Protein AF-A0A6V8SAY3-F1 (afdb_monomer_lite)

Secondary structure (DSSP, 8-state):
--HHHHHHHHHHHHHHHHHHHHHHHHHH-SS--HHHHHHHHHHHHHHHHHHHHHHHHHHHHHHHHHHHH--SS-S-SEEEEEEEETTEEEEEESEEEEEETTTTT--GGG--TT-EEEEEE-TTS-EEEEEEHHHHHHHHHHHHHHHHHHHHHHHHHHHHHHHTTTHHHHHHHHHHH--

Foldseek 3Di:
DPVVVVVVVVVVVVVVVVLLVVLVVLLVDPDDDPLSVLLNVLVVCLVVVVVVLVVVLVVVLVVLCCVLPPDPFDDFPDKWKWFDDPQWTWTDDVHIDIDGCVNQVHDPVVDDGGFIKIWTAHPVRDTGHIDGPVVSVVSVVVSVVSVVVSVVCVVVVVVVSCVPSNVSNVVVVVVVPVD

Organism: NCBI:txid1604897

Sequence (179 aa):
MEDISYFANALAIQRGSRVLRIGMVLLKKPNKTELEEHAAKSFKISIISTLIVVGIIITIIGITIAYTFTSSFGQYSARRAGTVEGTKVRYVQNTLKYVSLEELGINASSVKQGDEIRLYFDAQDKLIGAEPTANNDSKISRLFIVLGGATAILIIFPLLMRVTYGKPWHQWYKSVIKY

pLDDT: mean 81.51, std 13.13, range [36.44, 95.5]

Structure (mmCIF, N/CA/C/O backbone):
data_AF-A0A6V8SAY3-F1
#
_entry.id   AF-A0A6V8SAY3-F1
#
loop_
_atom_site.group_PDB
_atom_site.id
_atom_site.type_symbol
_atom_site.label_atom_id
_atom_site.label_alt_id
_atom_site.label_comp_id
_atom_site.label_asym_id
_atom_site.label_entity_id
_atom_site.label_seq_id
_atom_site.pdbx_PDB_ins_code
_atom_site.Cartn_x
_atom_site.Cartn_y
_atom_site.Cartn_z
_atom_site.occupancy
_atom_site.B_iso_or_equiv
_atom_site.auth_seq_id
_atom_site.auth_comp_id
_atom_site.auth_asym_id
_atom_site.auth_atom_id
_atom_site.pdbx_PDB_model_num
ATOM 1 N N . MET A 1 1 ? -16.198 -16.392 -21.762 1.00 46.84 1 MET A N 1
ATOM 2 C CA . MET A 1 1 ? -15.557 -15.054 -21.807 1.00 46.84 1 MET A CA 1
ATOM 3 C C . MET A 1 1 ? -14.172 -15.026 -21.138 1.00 46.84 1 MET A C 1
ATOM 5 O O . MET A 1 1 ? -13.526 -13.991 -21.209 1.00 46.84 1 MET A O 1
ATOM 9 N N . GLU A 1 2 ? -13.679 -16.134 -20.562 1.00 49.25 2 GLU A N 1
ATOM 10 C CA . GLU A 1 2 ? -12.362 -16.217 -19.891 1.00 49.25 2 GLU A CA 1
ATOM 11 C C . GLU A 1 2 ? -11.172 -16.522 -20.831 1.00 49.25 2 GLU A C 1
ATOM 13 O O . GLU A 1 2 ? -10.041 -16.159 -20.520 1.00 49.25 2 GLU A O 1
ATOM 18 N N . ASP A 1 3 ? -11.396 -17.099 -22.018 1.00 53.38 3 ASP A N 1
ATOM 19 C CA . ASP A 1 3 ? -10.294 -17.489 -22.920 1.00 53.38 3 ASP A CA 1
ATOM 20 C C . ASP A 1 3 ? -9.606 -16.314 -23.631 1.00 53.38 3 ASP A C 1
ATOM 22 O O . ASP A 1 3 ? -8.393 -16.317 -23.837 1.00 53.38 3 ASP A O 1
ATOM 26 N N . ILE A 1 4 ? -10.351 -15.266 -23.993 1.00 45.16 4 ILE A N 1
ATOM 27 C CA . ILE A 1 4 ? -9.804 -14.136 -24.767 1.00 45.16 4 ILE A CA 1
ATOM 28 C C . ILE A 1 4 ? -8.855 -13.292 -23.906 1.00 45.16 4 ILE A C 1
ATOM 30 O O . ILE A 1 4 ? -7.828 -12.818 -24.394 1.00 45.16 4 ILE A O 1
ATOM 34 N N . SER A 1 5 ? -9.158 -13.131 -22.615 1.00 50.25 5 SER A N 1
ATOM 35 C CA . SER A 1 5 ? -8.300 -12.415 -21.667 1.00 50.25 5 SER A CA 1
ATOM 36 C C . SER A 1 5 ? -7.034 -13.208 -21.335 1.00 50.25 5 SER A C 1
ATOM 38 O O . SER A 1 5 ? -5.958 -12.613 -21.244 1.00 50.25 5 SER A O 1
ATOM 40 N N . TYR A 1 6 ? -7.124 -14.539 -21.238 1.00 45.34 6 TYR A N 1
ATOM 41 C CA . TYR A 1 6 ? -5.964 -15.415 -21.058 1.00 45.34 6 TYR A CA 1
ATOM 42 C C . TYR A 1 6 ? -5.022 -15.371 -22.270 1.00 45.34 6 TYR A C 1
ATOM 44 O O . TYR A 1 6 ? -3.823 -15.134 -22.113 1.00 45.34 6 TYR A O 1
ATOM 52 N N . PHE A 1 7 ? -5.559 -15.493 -23.489 1.00 36.44 7 PHE A N 1
ATOM 53 C CA . PHE A 1 7 ? -4.774 -15.385 -24.723 1.00 36.44 7 PHE A CA 1
ATOM 54 C C . PHE A 1 7 ? -4.168 -13.989 -24.919 1.0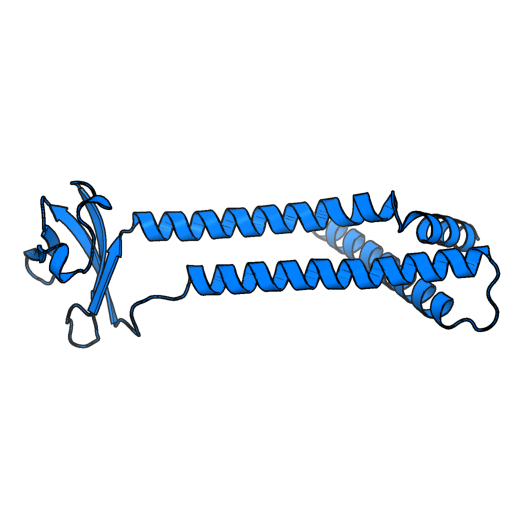0 36.44 7 PHE A C 1
ATOM 56 O O . PHE A 1 7 ? -3.003 -13.874 -25.305 1.00 36.44 7 PHE A O 1
ATOM 63 N N . ALA A 1 8 ? -4.911 -12.921 -24.614 1.00 43.47 8 ALA A N 1
ATOM 64 C CA . ALA A 1 8 ? -4.395 -11.555 -24.680 1.00 43.47 8 ALA A CA 1
ATOM 65 C C . ALA A 1 8 ? -3.255 -11.321 -23.674 1.00 43.47 8 ALA A C 1
ATOM 67 O O . ALA A 1 8 ? -2.234 -10.731 -24.037 1.00 43.47 8 ALA A O 1
ATOM 68 N N . ASN A 1 9 ? -3.381 -11.837 -22.445 1.00 47.72 9 ASN A N 1
ATOM 69 C CA . ASN A 1 9 ? -2.318 -11.782 -21.441 1.00 47.72 9 ASN A CA 1
ATOM 70 C C . ASN A 1 9 ? -1.104 -12.622 -21.846 1.00 47.72 9 ASN A C 1
ATOM 72 O O . ASN A 1 9 ? 0.018 -12.134 -21.754 1.00 47.72 9 ASN A O 1
ATOM 76 N N . ALA A 1 10 ? -1.294 -13.838 -22.361 1.00 41.41 10 ALA A N 1
ATOM 77 C CA . ALA A 1 10 ? -0.202 -14.686 -22.834 1.00 41.41 10 ALA A CA 1
ATOM 78 C C . ALA A 1 10 ? 0.572 -14.028 -23.992 1.00 41.41 10 ALA A C 1
ATOM 80 O O . ALA A 1 10 ? 1.803 -13.977 -23.968 1.00 41.41 10 ALA A O 1
ATOM 81 N N . LEU A 1 11 ? -0.133 -13.430 -24.959 1.00 41.59 11 LEU A N 1
ATOM 82 C CA . LEU A 1 11 ? 0.471 -12.667 -26.056 1.00 41.59 11 LEU A CA 1
ATOM 83 C C . LEU A 1 11 ? 1.191 -11.403 -25.559 1.00 41.59 11 LEU A C 1
ATOM 85 O O . LEU A 1 11 ? 2.270 -11.070 -26.058 1.00 41.59 11 LEU A O 1
ATOM 89 N N . ALA A 1 12 ? 0.635 -10.702 -24.566 1.00 56.66 12 ALA A N 1
ATOM 90 C CA . ALA A 1 12 ? 1.269 -9.537 -23.952 1.00 56.66 12 ALA A CA 1
ATOM 91 C C . ALA A 1 12 ? 2.541 -9.914 -23.171 1.00 56.66 12 ALA A C 1
ATOM 93 O O . ALA A 1 12 ? 3.563 -9.241 -23.309 1.00 56.66 12 ALA A O 1
ATOM 94 N N . ILE A 1 13 ? 2.520 -11.024 -22.428 1.00 54.50 13 ILE A N 1
ATOM 95 C CA . ILE A 1 13 ? 3.666 -11.578 -21.690 1.00 54.50 13 ILE A CA 1
ATOM 96 C C . ILE A 1 13 ? 4.760 -12.048 -22.660 1.00 54.50 13 ILE A C 1
ATOM 98 O O . ILE A 1 13 ? 5.947 -11.773 -22.460 1.00 54.50 13 ILE A O 1
ATOM 102 N N . GLN A 1 14 ? 4.382 -12.700 -23.761 1.00 55.22 14 GLN A N 1
ATOM 103 C CA . GLN A 1 14 ? 5.322 -13.158 -24.783 1.00 55.22 14 GLN A CA 1
ATOM 104 C C . GLN A 1 14 ? 5.974 -11.979 -25.529 1.00 55.22 14 GLN A C 1
ATOM 106 O O . GLN A 1 14 ? 7.176 -11.999 -25.802 1.00 55.22 14 GLN A O 1
ATOM 111 N N . ARG A 1 15 ? 5.222 -10.901 -25.794 1.00 62.59 15 ARG A N 1
ATOM 112 C CA . ARG A 1 15 ? 5.782 -9.646 -26.325 1.00 62.59 15 ARG A CA 1
ATOM 113 C C . ARG A 1 15 ? 6.682 -8.954 -25.300 1.00 62.59 15 ARG A C 1
ATOM 115 O O . ARG A 1 15 ? 7.791 -8.565 -25.654 1.00 62.59 15 ARG A O 1
ATOM 122 N N . GLY A 1 16 ? 6.262 -8.856 -24.040 1.00 65.62 16 GLY A N 1
ATOM 123 C CA . GLY A 1 16 ? 7.028 -8.222 -22.961 1.00 65.62 16 GLY A CA 1
ATOM 124 C C . GLY A 1 16 ? 8.371 -8.907 -22.684 1.00 65.62 16 GLY A C 1
ATOM 125 O O . GLY A 1 16 ? 9.405 -8.242 -22.616 1.00 65.62 16 GLY A O 1
ATOM 126 N N . SER A 1 17 ? 8.394 -10.241 -22.621 1.00 70.88 17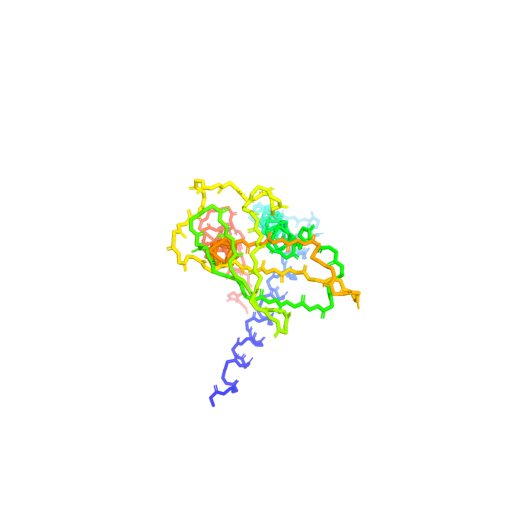 SER A N 1
ATOM 127 C CA . SER A 1 17 ? 9.635 -11.009 -22.445 1.00 70.88 17 SER A CA 1
ATOM 128 C C . SER A 1 17 ? 10.594 -10.842 -23.629 1.00 70.88 17 SER A C 1
ATOM 130 O O . SER A 1 17 ? 11.805 -10.717 -23.435 1.00 70.88 17 SER A O 1
ATOM 132 N N . ARG A 1 18 ? 10.068 -10.743 -24.859 1.00 75.38 18 ARG A N 1
ATOM 133 C CA . ARG A 1 18 ? 10.864 -10.469 -26.064 1.00 75.38 18 ARG A CA 1
ATOM 134 C C . ARG A 1 18 ? 11.463 -9.059 -26.051 1.00 75.38 18 ARG A C 1
ATOM 136 O O . ARG A 1 18 ? 12.631 -8.915 -26.402 1.00 75.38 18 ARG A O 1
ATOM 143 N N . VAL A 1 19 ? 10.715 -8.042 -25.606 1.00 76.62 19 VAL A N 1
ATOM 144 C CA . VAL A 1 19 ? 11.213 -6.660 -25.412 1.00 76.62 19 VAL A CA 1
ATOM 145 C C . VAL A 1 19 ? 12.399 -6.651 -24.445 1.00 76.62 19 VAL A C 1
ATOM 147 O O . VAL A 1 19 ? 13.462 -6.129 -24.779 1.00 76.62 19 VAL A O 1
ATOM 150 N N . LEU A 1 20 ? 12.242 -7.273 -23.272 1.00 79.69 20 LEU A N 1
ATOM 151 C CA . LEU A 1 20 ? 13.296 -7.335 -22.257 1.00 79.69 20 LEU A CA 1
ATOM 152 C C . LEU A 1 20 ? 14.523 -8.101 -22.756 1.00 79.69 20 LEU A C 1
ATOM 154 O O . LEU A 1 20 ? 15.650 -7.643 -22.577 1.00 79.69 20 LEU A O 1
ATOM 158 N N . ARG A 1 21 ? 14.320 -9.236 -23.434 1.00 79.50 21 ARG A N 1
ATOM 159 C CA . ARG A 1 21 ? 15.414 -10.038 -23.994 1.00 79.50 21 ARG A CA 1
ATOM 160 C C . ARG A 1 21 ? 16.216 -9.254 -25.029 1.00 79.50 21 ARG A C 1
ATOM 162 O O . ARG A 1 21 ? 17.441 -9.250 -24.956 1.00 79.50 21 ARG A O 1
ATOM 169 N N . ILE A 1 22 ? 15.542 -8.563 -25.951 1.00 79.75 22 ILE A N 1
ATOM 170 C CA . ILE A 1 22 ? 16.196 -7.731 -26.971 1.00 79.75 22 ILE A CA 1
ATOM 171 C C . ILE A 1 22 ? 16.982 -6.594 -26.309 1.00 79.75 22 ILE A C 1
ATOM 173 O O . ILE A 1 22 ? 18.130 -6.361 -26.678 1.00 79.75 22 ILE A O 1
ATOM 177 N N . GLY A 1 23 ? 16.424 -5.929 -25.295 1.00 80.75 23 GLY A N 1
ATOM 178 C CA . GLY A 1 23 ? 17.133 -4.853 -24.600 1.00 80.75 23 GLY A CA 1
ATOM 179 C C . GLY A 1 23 ? 18.346 -5.347 -23.806 1.00 80.75 23 GLY A C 1
ATOM 180 O O . GLY A 1 23 ? 19.396 -4.707 -23.811 1.00 80.75 23 GLY A O 1
ATOM 181 N N . MET A 1 24 ? 18.262 -6.530 -23.192 1.00 83.00 24 MET A N 1
ATOM 182 C CA . MET A 1 24 ? 19.397 -7.154 -22.500 1.00 83.00 24 MET A CA 1
ATOM 183 C C . MET A 1 24 ? 20.507 -7.586 -23.467 1.00 83.00 24 MET A C 1
ATOM 185 O O . MET A 1 24 ? 21.688 -7.449 -23.145 1.00 83.00 24 MET A O 1
ATOM 189 N N . VAL A 1 25 ? 20.150 -8.076 -24.657 1.00 83.00 25 VAL A N 1
ATOM 190 C CA . VAL A 1 25 ? 21.116 -8.367 -25.730 1.00 83.00 25 VAL A CA 1
ATOM 191 C C . VAL A 1 25 ? 21.758 -7.074 -26.237 1.00 83.00 25 VAL A C 1
ATOM 193 O O . VAL A 1 25 ? 22.980 -7.022 -26.374 1.00 83.00 25 VAL A O 1
ATOM 196 N N . LEU A 1 26 ? 20.967 -6.012 -26.430 1.00 82.19 26 LEU A N 1
ATOM 197 C CA . LEU A 1 26 ? 21.465 -4.699 -26.836 1.00 82.19 26 LEU A CA 1
ATOM 198 C C . LEU A 1 26 ? 22.485 -4.152 -25.831 1.00 82.19 26 LEU A C 1
ATOM 200 O O . LEU A 1 26 ? 23.531 -3.665 -26.243 1.00 82.19 26 LEU A O 1
ATOM 204 N N . LEU A 1 27 ? 22.244 -4.284 -24.522 1.00 84.00 27 LEU A N 1
ATOM 205 C CA . LEU A 1 27 ? 23.203 -3.859 -23.494 1.00 84.00 27 LEU A CA 1
ATOM 206 C C . LEU A 1 27 ? 24.558 -4.575 -23.614 1.00 84.00 27 LEU A C 1
ATOM 208 O O . LEU A 1 27 ? 25.601 -3.931 -23.477 1.00 84.00 27 LEU A O 1
ATOM 212 N N . LYS A 1 28 ? 24.546 -5.881 -23.909 1.00 81.44 28 LYS A N 1
ATOM 213 C CA . LYS A 1 28 ? 25.742 -6.739 -23.993 1.00 81.44 28 LYS A CA 1
ATOM 214 C C . LYS A 1 28 ? 26.518 -6.620 -25.310 1.00 81.44 28 LYS A C 1
ATOM 216 O O . LYS A 1 28 ? 27.639 -7.113 -25.384 1.00 81.44 28 LYS A O 1
ATOM 221 N N . LYS A 1 29 ? 25.953 -5.991 -26.345 1.00 78.81 29 LYS A N 1
ATOM 222 C CA . LYS A 1 29 ? 26.598 -5.849 -27.661 1.00 78.81 29 LYS A CA 1
ATOM 223 C C . LYS A 1 29 ? 27.895 -5.014 -27.549 1.00 78.81 29 LYS A C 1
ATOM 225 O O . LYS A 1 29 ? 27.809 -3.889 -27.057 1.00 78.81 29 LYS A O 1
ATOM 230 N N . PRO A 1 30 ? 29.072 -5.506 -27.985 1.00 71.12 30 PRO A N 1
ATOM 231 C CA . PRO A 1 30 ? 30.346 -4.793 -27.817 1.00 71.12 30 PRO A CA 1
ATOM 232 C C . PRO A 1 30 ? 30.493 -3.589 -28.760 1.00 71.12 30 PRO A C 1
ATOM 234 O O . PRO A 1 30 ? 30.862 -2.514 -28.304 1.00 71.12 30 PRO A O 1
ATOM 237 N N . ASN A 1 31 ? 30.109 -3.730 -30.033 1.00 79.56 31 ASN A N 1
ATOM 238 C CA . ASN A 1 31 ? 30.144 -2.646 -31.021 1.00 79.56 31 ASN A CA 1
ATOM 239 C C . ASN A 1 31 ? 28.726 -2.124 -31.271 1.00 79.56 31 ASN A C 1
ATOM 241 O O . ASN A 1 31 ? 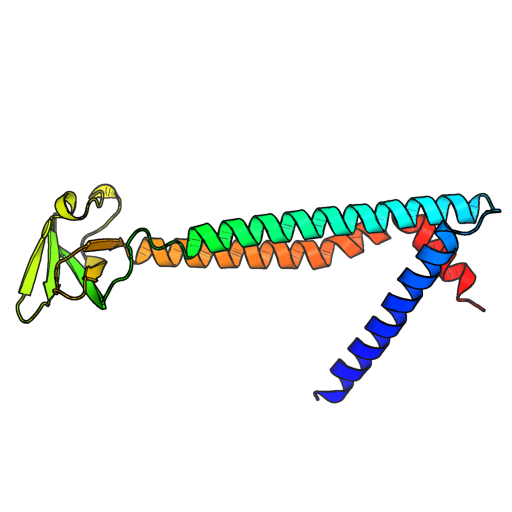27.913 -2.806 -31.906 1.00 79.56 31 ASN A O 1
ATOM 245 N N . LYS A 1 32 ? 28.419 -0.940 -30.737 1.00 79.06 32 LYS A N 1
ATOM 246 C CA . LYS A 1 32 ? 27.114 -0.279 -30.864 1.00 79.06 32 LYS A CA 1
ATOM 247 C C . LYS A 1 32 ? 27.233 0.927 -31.789 1.00 79.06 32 LYS A C 1
ATOM 249 O O . LYS A 1 32 ? 28.213 1.658 -31.728 1.00 79.06 32 LYS A O 1
ATOM 254 N N . THR A 1 33 ? 26.227 1.133 -32.627 1.00 82.94 33 THR A N 1
ATOM 255 C CA . THR A 1 33 ? 26.039 2.417 -33.324 1.00 82.94 33 THR A CA 1
ATOM 256 C C . THR A 1 33 ? 25.575 3.495 -32.337 1.00 82.94 33 THR A C 1
ATOM 258 O O . THR A 1 33 ? 25.025 3.157 -31.287 1.00 82.94 33 THR A O 1
ATOM 261 N N . GLU A 1 34 ? 25.716 4.783 -32.669 1.00 83.31 34 GLU A N 1
ATOM 262 C CA . GLU A 1 34 ? 25.248 5.880 -31.798 1.00 83.31 34 GLU A CA 1
ATOM 263 C C . GLU A 1 34 ? 23.764 5.716 -31.409 1.00 83.31 34 GLU A C 1
ATOM 265 O O . GLU A 1 34 ? 23.384 5.856 -30.245 1.00 83.31 34 GLU A O 1
ATOM 270 N N . LEU A 1 35 ? 22.913 5.307 -32.357 1.00 81.31 35 LEU A N 1
ATOM 271 C CA . LEU A 1 35 ? 21.491 5.038 -32.108 1.00 81.31 35 LEU A CA 1
ATOM 272 C C . LEU A 1 35 ? 21.267 3.874 -31.128 1.00 81.31 35 LEU A C 1
ATOM 274 O O . LEU A 1 35 ? 20.401 3.949 -30.254 1.00 81.31 35 LEU A O 1
ATOM 278 N N . GLU A 1 36 ? 22.048 2.801 -31.255 1.00 79.81 36 GLU A N 1
ATOM 279 C CA . GLU A 1 36 ? 22.003 1.647 -30.351 1.00 79.81 36 GLU A CA 1
ATOM 280 C C . GLU A 1 36 ? 22.503 1.995 -28.947 1.00 79.81 36 GLU A C 1
ATOM 282 O O . GLU A 1 36 ? 21.968 1.488 -27.962 1.00 79.81 36 GLU A O 1
ATOM 287 N N . GLU A 1 37 ? 23.496 2.874 -28.834 1.00 83.81 37 GLU A N 1
ATOM 288 C CA . GLU A 1 37 ? 24.026 3.331 -27.554 1.00 83.81 37 GLU A CA 1
ATOM 289 C C . GLU A 1 37 ? 23.007 4.189 -26.792 1.00 83.81 37 GLU A C 1
ATOM 291 O O . GLU A 1 37 ? 22.721 3.932 -25.615 1.00 83.81 37 GLU A O 1
ATOM 296 N N . HIS A 1 38 ? 22.361 5.135 -27.480 1.00 84.81 38 HIS A N 1
ATOM 297 C CA . HIS A 1 38 ? 21.267 5.923 -26.913 1.00 84.81 38 HIS A CA 1
ATOM 298 C C . HIS A 1 38 ? 20.078 5.044 -26.488 1.00 84.81 38 HIS A C 1
ATOM 300 O O . HIS A 1 38 ? 19.520 5.234 -25.399 1.00 84.81 38 HIS A O 1
ATOM 306 N N . ALA A 1 39 ? 19.711 4.047 -27.299 1.00 81.12 39 ALA A N 1
ATOM 307 C CA . ALA A 1 39 ? 18.659 3.088 -26.968 1.00 81.12 39 ALA A CA 1
ATOM 308 C C . ALA A 1 39 ? 19.034 2.193 -25.772 1.00 81.12 39 ALA A C 1
ATOM 310 O O . ALA A 1 39 ? 18.203 1.970 -24.891 1.00 81.12 39 ALA A O 1
ATOM 311 N N . ALA A 1 40 ? 20.286 1.736 -25.686 1.00 84.12 40 ALA A N 1
ATOM 312 C CA . ALA A 1 40 ? 20.791 0.931 -24.575 1.00 84.12 40 ALA A CA 1
ATOM 313 C C . ALA A 1 40 ? 20.782 1.711 -23.251 1.00 84.12 40 ALA A C 1
ATOM 315 O O . ALA A 1 40 ? 20.322 1.201 -22.226 1.00 84.12 40 ALA A O 1
ATOM 316 N N . LYS A 1 41 ? 21.234 2.972 -23.266 1.00 86.69 41 LYS A N 1
ATOM 317 C CA . LYS A 1 41 ? 21.205 3.858 -22.092 1.00 86.69 41 LYS A CA 1
ATOM 318 C C . LYS A 1 41 ? 19.771 4.115 -21.628 1.00 86.69 41 LYS A C 1
ATOM 320 O O . LYS A 1 41 ? 19.477 3.979 -20.441 1.00 86.69 41 LYS A O 1
ATOM 325 N N . SER A 1 42 ? 18.874 4.413 -22.568 1.00 86.31 42 SER A N 1
ATOM 326 C CA . SER A 1 42 ? 17.438 4.584 -22.319 1.00 86.31 42 SER A CA 1
ATOM 327 C C . SER A 1 42 ? 16.809 3.328 -21.702 1.00 86.31 42 SER A C 1
ATOM 329 O O . SER A 1 42 ? 16.117 3.424 -20.687 1.00 86.31 42 SER A O 1
ATOM 331 N N . PHE A 1 43 ? 17.111 2.141 -22.235 1.00 84.94 43 PHE A N 1
ATOM 332 C CA . PHE A 1 43 ? 16.630 0.861 -21.707 1.00 84.94 43 PHE A CA 1
ATOM 333 C C . PHE A 1 43 ? 17.148 0.577 -20.289 1.00 84.94 43 PHE A C 1
ATOM 335 O O . PHE A 1 43 ? 16.370 0.200 -19.413 1.00 84.94 43 PHE A O 1
ATOM 342 N N . LYS A 1 44 ? 18.437 0.829 -20.023 1.00 87.50 44 LYS A N 1
ATOM 343 C CA . LYS A 1 44 ? 19.027 0.672 -18.684 1.00 87.50 44 LYS A CA 1
ATOM 344 C C . LYS A 1 44 ? 18.348 1.579 -17.656 1.00 87.50 44 LYS A C 1
ATOM 346 O O . LYS A 1 44 ? 17.963 1.105 -16.591 1.00 87.50 44 LYS A O 1
ATOM 351 N N . ILE A 1 45 ? 18.168 2.860 -17.983 1.00 88.38 45 ILE A N 1
ATOM 352 C CA . ILE A 1 45 ? 17.470 3.822 -17.114 1.00 88.38 45 ILE A CA 1
ATOM 353 C C . ILE A 1 45 ? 16.020 3.380 -16.892 1.00 88.38 45 ILE A C 1
ATOM 355 O O . ILE A 1 45 ? 15.524 3.435 -15.769 1.00 88.38 45 ILE A O 1
ATOM 359 N N . SER A 1 46 ? 15.358 2.883 -17.937 1.00 86.31 46 SER A N 1
ATOM 360 C CA . SER A 1 46 ? 13.979 2.394 -17.871 1.00 86.31 46 SER A CA 1
ATOM 361 C C . SER A 1 46 ? 13.835 1.205 -16.910 1.00 86.31 46 SER A C 1
ATOM 363 O O . SER A 1 46 ? 12.946 1.198 -16.062 1.00 86.31 46 SER A O 1
ATOM 365 N N . ILE A 1 47 ? 14.739 0.223 -16.970 1.00 87.56 47 ILE A N 1
ATOM 366 C CA . ILE A 1 47 ? 14.729 -0.906 -16.027 1.00 87.56 47 ILE A CA 1
ATOM 367 C C . ILE A 1 47 ? 15.004 -0.433 -14.601 1.00 87.56 47 ILE A C 1
ATOM 369 O O . ILE A 1 47 ? 14.244 -0.767 -13.696 1.00 87.56 47 ILE A O 1
ATOM 373 N N . ILE A 1 48 ? 16.067 0.349 -14.393 1.00 89.81 48 ILE A N 1
ATOM 374 C CA . ILE A 1 48 ? 16.472 0.784 -13.049 1.00 89.81 48 ILE A CA 1
ATOM 375 C C . ILE A 1 48 ? 15.365 1.618 -12.398 1.00 89.81 48 ILE A C 1
ATOM 377 O O . ILE A 1 48 ? 14.989 1.350 -11.262 1.00 89.81 48 ILE A O 1
ATOM 381 N N . SER A 1 49 ? 14.798 2.582 -13.125 1.00 88.12 49 SER A N 1
ATOM 382 C CA . SER A 1 49 ? 13.686 3.400 -12.626 1.00 88.12 49 SER A CA 1
ATOM 383 C C . SER A 1 49 ? 12.455 2.558 -12.290 1.00 88.12 49 SER A C 1
ATOM 385 O O . SER A 1 49 ? 11.862 2.758 -11.234 1.00 88.12 49 SER A O 1
ATOM 387 N N . THR A 1 50 ? 12.112 1.570 -13.124 1.00 88.94 50 THR A N 1
ATOM 388 C CA . THR A 1 50 ? 11.004 0.643 -12.840 1.00 88.94 50 THR A CA 1
ATOM 389 C C . THR A 1 50 ? 11.252 -0.139 -11.551 1.00 88.94 50 THR A C 1
ATOM 391 O O . THR A 1 50 ? 10.367 -0.205 -10.703 1.00 88.94 50 THR A O 1
ATOM 394 N N . LEU A 1 51 ? 12.456 -0.692 -11.370 1.00 90.81 51 LEU A N 1
ATOM 395 C CA . LEU A 1 51 ? 12.812 -1.435 -10.158 1.00 90.81 51 LEU A CA 1
ATOM 396 C C . LEU A 1 51 ? 12.756 -0.552 -8.907 1.00 90.81 51 LEU A C 1
ATOM 398 O O . LEU A 1 51 ? 12.234 -0.989 -7.885 1.00 90.81 51 LEU A O 1
ATOM 402 N N . ILE A 1 52 ? 13.240 0.692 -8.993 1.00 93.81 52 ILE A N 1
ATOM 403 C CA . ILE A 1 52 ? 13.183 1.656 -7.886 1.00 93.81 52 ILE A CA 1
ATOM 404 C C . ILE A 1 52 ? 11.729 1.953 -7.510 1.00 93.81 52 ILE A C 1
ATOM 406 O O . ILE A 1 52 ? 11.371 1.853 -6.339 1.00 93.81 52 ILE A O 1
ATOM 410 N N . VAL A 1 53 ? 10.876 2.277 -8.487 1.00 92.56 53 VAL A N 1
ATOM 411 C CA . VAL A 1 53 ? 9.462 2.597 -8.233 1.00 92.56 53 VAL A CA 1
ATOM 412 C C . VAL A 1 53 ? 8.729 1.408 -7.619 1.00 92.56 53 VAL A C 1
ATOM 414 O O . VAL A 1 53 ? 8.034 1.571 -6.618 1.00 92.56 53 VAL A O 1
ATOM 417 N N . VAL A 1 54 ? 8.919 0.204 -8.164 1.00 92.81 54 VAL A N 1
ATOM 418 C CA . VAL A 1 54 ? 8.319 -1.018 -7.609 1.00 92.81 54 VAL A CA 1
ATOM 419 C C . VAL A 1 54 ? 8.821 -1.275 -6.185 1.00 92.81 54 VAL A C 1
ATOM 421 O O . VAL A 1 54 ? 8.014 -1.559 -5.304 1.00 92.81 54 VAL A O 1
ATOM 424 N N . GLY A 1 55 ? 10.122 -1.113 -5.928 1.00 95.19 55 GLY A N 1
ATOM 425 C CA . GLY A 1 55 ? 10.701 -1.265 -4.591 1.00 95.19 55 GLY A CA 1
ATOM 426 C C . GLY A 1 55 ? 10.119 -0.283 -3.570 1.00 95.19 55 GLY A C 1
ATOM 427 O O . GLY A 1 55 ? 9.765 -0.685 -2.460 1.00 95.19 55 GLY A O 1
ATOM 428 N N . ILE A 1 56 ? 9.943 0.985 -3.955 1.00 95.50 56 ILE A N 1
ATOM 429 C CA . ILE A 1 56 ? 9.297 2.006 -3.116 1.00 95.50 56 ILE A CA 1
ATOM 430 C C . ILE A 1 56 ? 7.847 1.615 -2.816 1.00 95.50 56 ILE A C 1
ATOM 432 O O . ILE A 1 56 ? 7.437 1.645 -1.657 1.00 95.50 56 ILE A O 1
ATOM 436 N N . ILE A 1 57 ? 7.081 1.203 -3.830 1.00 94.00 57 ILE A N 1
ATOM 437 C CA . ILE A 1 57 ? 5.678 0.801 -3.661 1.00 94.00 57 ILE A CA 1
ATOM 438 C C . ILE A 1 57 ? 5.561 -0.383 -2.697 1.00 94.00 57 ILE A C 1
ATOM 440 O O . ILE A 1 57 ? 4.768 -0.323 -1.761 1.00 94.00 57 ILE A O 1
ATOM 444 N N . ILE A 1 58 ? 6.371 -1.429 -2.884 1.00 93.81 58 ILE A N 1
ATOM 445 C CA . ILE A 1 58 ? 6.384 -2.602 -1.996 1.00 93.81 58 ILE A CA 1
ATOM 446 C C . ILE A 1 58 ? 6.706 -2.182 -0.560 1.00 93.81 58 ILE A C 1
ATOM 448 O O . ILE A 1 58 ? 6.046 -2.637 0.371 1.00 93.81 58 ILE A O 1
ATOM 452 N N . THR A 1 59 ? 7.675 -1.284 -0.377 1.00 94.06 59 THR A N 1
ATOM 453 C CA . THR A 1 59 ? 8.061 -0.780 0.948 1.00 94.06 59 THR A CA 1
ATOM 454 C C . THR A 1 59 ? 6.909 -0.029 1.615 1.00 94.06 59 THR A C 1
ATOM 456 O O . THR A 1 59 ? 6.568 -0.315 2.761 1.00 94.06 59 THR A O 1
ATOM 459 N N . ILE A 1 60 ? 6.257 0.888 0.894 1.00 93.19 60 ILE A N 1
ATOM 460 C CA . ILE A 1 60 ? 5.117 1.664 1.405 1.00 93.19 60 ILE A CA 1
ATOM 461 C C . ILE A 1 60 ? 3.946 0.742 1.759 1.00 93.19 60 ILE A C 1
ATOM 463 O O . ILE A 1 60 ? 3.356 0.881 2.832 1.00 93.19 60 ILE A O 1
ATOM 467 N N . ILE A 1 61 ? 3.618 -0.215 0.887 1.00 91.62 61 ILE A N 1
ATOM 468 C CA . ILE A 1 61 ? 2.553 -1.192 1.138 1.00 91.62 61 ILE A CA 1
ATOM 469 C C . ILE A 1 61 ? 2.898 -2.047 2.360 1.00 91.62 61 ILE A C 1
ATOM 471 O O . ILE A 1 61 ? 2.062 -2.182 3.247 1.00 91.62 61 ILE A O 1
ATOM 475 N N . GLY A 1 62 ? 4.123 -2.572 2.450 1.00 89.56 62 GLY A N 1
ATOM 476 C CA . GLY A 1 62 ? 4.567 -3.391 3.577 1.00 89.56 62 GLY A CA 1
ATOM 477 C C . GLY A 1 62 ? 4.473 -2.649 4.909 1.00 89.56 62 GLY A C 1
ATOM 478 O O . GLY A 1 62 ? 3.897 -3.169 5.863 1.00 89.56 62 GLY A O 1
ATOM 479 N N . ILE A 1 63 ? 4.945 -1.399 4.951 1.00 90.50 63 ILE A N 1
ATOM 480 C CA . ILE A 1 63 ? 4.814 -0.525 6.124 1.00 90.50 63 ILE A CA 1
ATOM 481 C C . ILE A 1 63 ? 3.334 -0.300 6.464 1.00 90.50 63 ILE A C 1
ATOM 483 O O . ILE A 1 63 ? 2.935 -0.448 7.616 1.00 90.50 63 ILE A O 1
ATOM 487 N N . THR A 1 64 ? 2.497 0.011 5.473 1.00 88.25 64 THR A N 1
ATOM 488 C CA . THR A 1 64 ? 1.064 0.280 5.687 1.00 88.25 64 THR A CA 1
ATOM 489 C C . THR A 1 64 ? 0.333 -0.951 6.219 1.00 88.25 64 THR A C 1
ATOM 491 O O . THR A 1 64 ? -0.463 -0.832 7.149 1.00 88.25 64 THR A O 1
ATOM 494 N N . ILE A 1 65 ? 0.620 -2.136 5.675 1.00 86.44 65 ILE A N 1
ATOM 495 C CA . ILE A 1 65 ? 0.070 -3.409 6.153 1.00 86.44 65 ILE A CA 1
ATOM 496 C C . ILE A 1 65 ? 0.512 -3.649 7.595 1.00 86.44 65 ILE A C 1
ATOM 498 O O . ILE A 1 65 ? -0.339 -3.909 8.442 1.00 86.44 65 ILE A O 1
ATOM 502 N N . ALA A 1 66 ? 1.805 -3.493 7.897 1.00 85.75 66 ALA A N 1
ATOM 503 C CA . ALA A 1 66 ? 2.311 -3.640 9.255 1.00 85.75 66 ALA A CA 1
ATOM 504 C C . ALA A 1 66 ? 1.568 -2.701 10.217 1.00 85.75 66 ALA A C 1
ATOM 506 O O . ALA A 1 66 ? 0.996 -3.169 11.193 1.00 85.75 66 ALA A O 1
ATOM 507 N N . TYR A 1 67 ? 1.444 -1.409 9.914 1.00 82.44 67 TYR A N 1
ATOM 508 C CA . TYR A 1 67 ? 0.695 -0.473 10.765 1.00 82.44 67 TYR A CA 1
ATOM 509 C C . TYR A 1 67 ? -0.806 -0.779 10.875 1.00 82.44 67 TYR A C 1
ATOM 511 O O . TYR A 1 67 ? -1.414 -0.501 11.908 1.00 82.44 67 TYR A O 1
ATOM 519 N N . THR A 1 68 ? -1.416 -1.324 9.823 1.00 80.44 68 THR A N 1
ATOM 520 C CA . THR A 1 68 ? -2.855 -1.627 9.806 1.00 80.44 68 THR A CA 1
ATOM 521 C C . THR A 1 68 ? -3.173 -2.859 10.648 1.00 80.44 68 THR A C 1
ATOM 523 O O . THR A 1 68 ? -4.166 -2.859 11.369 1.00 80.44 68 THR A O 1
ATOM 526 N N . PHE A 1 69 ? -2.325 -3.889 10.577 1.00 74.12 69 PHE A N 1
ATOM 527 C CA . PHE A 1 69 ? -2.577 -5.196 11.186 1.00 74.12 69 PHE A CA 1
ATOM 528 C C . PHE A 1 69 ? -1.760 -5.480 12.445 1.00 74.12 69 PHE A C 1
ATOM 530 O O . PHE A 1 69 ? -1.977 -6.513 13.075 1.00 74.12 69 PHE A O 1
ATOM 537 N N . THR A 1 70 ? -0.851 -4.590 12.850 1.00 69.62 70 THR A N 1
ATOM 538 C CA . THR A 1 70 ? -0.237 -4.692 14.177 1.00 69.62 70 THR A CA 1
ATOM 539 C C . THR A 1 70 ? -1.322 -4.418 15.214 1.00 69.62 70 THR A C 1
ATOM 541 O O . THR A 1 70 ? -1.671 -3.267 15.485 1.00 69.62 70 THR A O 1
ATOM 544 N N . SER A 1 71 ? -1.888 -5.484 15.778 1.00 59.56 71 SER A N 1
ATOM 545 C CA . SER A 1 71 ? -2.723 -5.387 16.964 1.00 59.56 71 SER A CA 1
ATOM 546 C C . SER A 1 71 ? -1.827 -4.973 18.126 1.00 59.56 71 SER A C 1
ATOM 548 O O . SER A 1 71 ? -0.849 -5.644 18.445 1.00 59.56 71 SER A O 1
ATOM 550 N N . SER A 1 72 ? -2.154 -3.858 18.777 1.00 59.47 72 SER A N 1
ATOM 551 C CA . SER A 1 72 ? -1.444 -3.405 19.984 1.00 59.47 72 SER A CA 1
ATOM 552 C C . SER A 1 72 ? -1.618 -4.361 21.169 1.00 59.47 72 SER A C 1
ATOM 554 O O . SER A 1 72 ? -0.943 -4.222 22.184 1.00 59.47 72 SER A O 1
ATOM 556 N N . PHE A 1 73 ? -2.517 -5.334 21.036 1.00 62.41 73 PHE A N 1
ATOM 557 C CA . PHE A 1 73 ? -2.834 -6.335 22.037 1.00 62.41 73 PHE A CA 1
ATOM 558 C C . PHE A 1 73 ? -2.324 -7.688 21.532 1.00 62.41 73 PHE A C 1
ATOM 560 O O . PHE A 1 73 ? -2.454 -7.986 20.341 1.00 62.41 73 PHE A O 1
ATOM 567 N N . GLY A 1 74 ? -1.687 -8.461 22.419 1.00 63.66 74 GLY A N 1
ATOM 568 C CA . GLY A 1 74 ? -1.143 -9.790 22.118 1.00 63.66 74 GLY A CA 1
ATOM 569 C C . GLY A 1 74 ? -2.219 -10.800 21.695 1.00 63.66 74 GLY A C 1
ATOM 570 O O . GLY A 1 74 ? -3.325 -10.432 21.306 1.00 63.66 74 GLY A O 1
ATOM 571 N N . GLN A 1 75 ? -1.922 -12.099 21.774 1.00 71.38 75 GLN A N 1
ATOM 572 C CA . GLN A 1 75 ? -2.939 -13.121 21.502 1.00 71.38 75 GLN A CA 1
ATOM 573 C C . GLN A 1 75 ? -4.131 -12.947 22.458 1.00 71.38 75 GLN A C 1
ATOM 575 O O . GLN A 1 75 ? -3.989 -13.097 23.670 1.00 71.38 75 GLN A O 1
ATOM 580 N N . TYR A 1 76 ? -5.299 -12.618 21.905 1.00 81.88 76 TYR A N 1
ATOM 581 C CA . TYR A 1 76 ? -6.562 -12.551 22.635 1.00 81.88 76 TYR A CA 1
ATOM 582 C C . TYR A 1 76 ? -7.387 -13.808 22.345 1.00 81.88 76 TYR A C 1
ATOM 584 O O . TYR A 1 76 ? -7.342 -14.347 21.239 1.00 81.88 76 TYR A O 1
ATOM 592 N N . SER A 1 77 ? -8.140 -14.278 23.338 1.00 85.75 77 SER A N 1
ATOM 593 C CA . SER A 1 77 ? -9.010 -15.454 23.213 1.00 85.75 77 SER A CA 1
ATOM 594 C C . SER A 1 77 ? -10.424 -15.072 22.768 1.00 85.75 77 SER A C 1
ATOM 596 O O . SER A 1 77 ? -11.077 -15.814 22.038 1.00 85.75 77 SER A O 1
ATOM 598 N N . ALA A 1 78 ? -10.891 -13.892 23.187 1.00 86.19 78 ALA A N 1
ATOM 599 C CA . ALA A 1 78 ? -12.247 -13.430 22.951 1.00 86.19 78 ALA A CA 1
ATOM 600 C C . ALA A 1 78 ? -12.284 -11.927 22.667 1.00 86.19 78 ALA A C 1
ATOM 602 O O . ALA A 1 78 ? -11.518 -11.134 23.222 1.00 86.19 78 ALA A O 1
ATOM 603 N N . ARG A 1 79 ? -13.225 -11.537 21.805 1.00 88.25 79 ARG A N 1
ATOM 604 C CA . ARG A 1 79 ? -13.532 -10.145 21.472 1.00 88.25 79 ARG A CA 1
ATOM 605 C C . ARG A 1 79 ? -14.978 -9.853 21.840 1.00 88.25 79 ARG A C 1
ATOM 607 O O . ARG A 1 79 ? -15.865 -10.618 21.466 1.00 88.25 79 ARG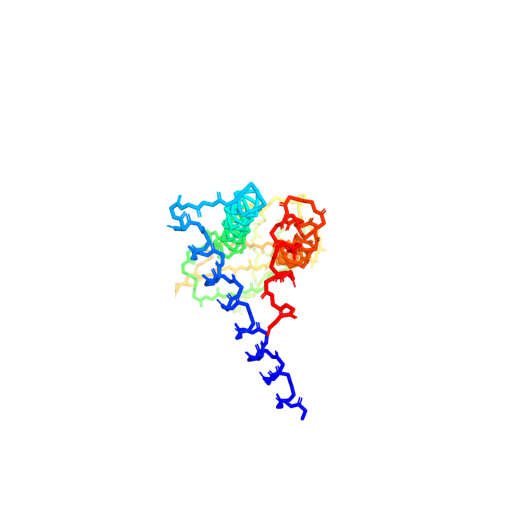 A O 1
ATOM 614 N N . ARG A 1 80 ? -15.228 -8.731 22.513 1.00 90.50 80 ARG A N 1
ATOM 615 C CA . ARG A 1 80 ? -16.584 -8.252 22.824 1.00 90.50 80 ARG A CA 1
ATOM 616 C C . ARG A 1 80 ? -16.755 -6.806 22.379 1.00 90.50 80 ARG A C 1
ATOM 618 O O . ARG A 1 80 ? -15.785 -6.055 22.339 1.00 90.50 80 ARG A O 1
ATOM 625 N N . ALA A 1 81 ? -17.981 -6.428 22.041 1.00 91.06 81 ALA A N 1
ATOM 626 C CA . ALA A 1 81 ? -18.335 -5.040 21.776 1.00 91.06 81 ALA A CA 1
ATOM 627 C C . ALA A 1 81 ? -18.811 -4.376 23.075 1.00 91.06 81 ALA A C 1
ATOM 629 O O . ALA A 1 81 ? -19.573 -4.969 23.843 1.00 91.06 81 ALA A O 1
ATOM 630 N N . GLY A 1 82 ? -18.341 -3.160 23.318 1.00 92.88 82 GLY A N 1
ATOM 631 C CA . GLY A 1 82 ? -18.825 -2.268 24.359 1.00 92.88 82 GLY A CA 1
ATOM 632 C C . GLY A 1 82 ? -19.316 -0.955 23.758 1.00 92.88 82 GLY A C 1
ATOM 633 O O . GLY A 1 82 ? -18.919 -0.585 22.657 1.00 92.88 82 GLY A O 1
ATOM 634 N N . THR A 1 83 ? -20.172 -0.243 24.479 1.00 94.12 83 THR A N 1
ATOM 635 C CA . THR A 1 83 ? -20.734 1.046 24.060 1.00 94.12 83 THR A CA 1
ATOM 636 C C . THR A 1 83 ? -20.318 2.131 25.040 1.00 94.12 83 THR A C 1
ATOM 638 O O . THR A 1 83 ? -20.411 1.930 26.251 1.00 94.12 83 THR A O 1
ATOM 641 N N . VAL A 1 84 ? -19.878 3.283 24.537 1.00 94.25 84 VAL A N 1
ATOM 642 C CA . VAL A 1 84 ? -19.538 4.438 25.376 1.00 94.25 84 VAL A CA 1
ATOM 643 C C . VAL A 1 84 ? -20.802 5.023 26.009 1.00 94.25 84 VAL A C 1
ATOM 645 O O . VAL A 1 84 ? -21.748 5.404 25.317 1.00 94.25 84 VAL A O 1
ATOM 648 N N . GLU A 1 85 ? -20.791 5.110 27.335 1.00 92.81 85 GLU A N 1
ATOM 649 C CA . GLU A 1 85 ? -21.823 5.699 28.177 1.00 92.81 85 GLU A CA 1
ATOM 650 C C . GLU A 1 85 ? -21.176 6.654 29.199 1.00 92.81 85 GLU A C 1
ATOM 652 O O . GLU A 1 85 ? -20.688 6.259 30.261 1.00 92.81 85 GLU A O 1
ATOM 657 N N . GLY A 1 86 ? -21.124 7.937 28.846 1.00 89.50 86 GLY A N 1
ATOM 658 C CA . GLY A 1 86 ? -20.442 8.992 29.583 1.00 89.50 86 GLY A CA 1
ATOM 659 C C . GLY A 1 86 ? -18.930 8.781 29.570 1.00 89.50 86 GLY A C 1
ATOM 660 O O . GLY A 1 86 ? -18.302 8.733 28.516 1.00 89.50 86 GLY A O 1
ATOM 661 N N . THR A 1 87 ? -18.341 8.641 30.756 1.00 89.44 87 THR A N 1
ATOM 662 C CA . THR A 1 87 ? -16.904 8.373 30.948 1.00 89.44 87 THR A CA 1
ATOM 663 C C . THR A 1 87 ? -16.572 6.880 31.020 1.00 89.44 87 THR A C 1
ATOM 665 O O . THR A 1 87 ? -15.437 6.505 31.325 1.00 89.44 87 THR A O 1
ATOM 668 N N . LYS A 1 88 ? -17.559 6.012 30.773 1.00 93.69 88 LYS A N 1
ATOM 669 C CA . LYS A 1 88 ? -17.440 4.559 30.905 1.00 93.69 88 LYS A CA 1
ATOM 670 C C . LYS A 1 88 ? -17.819 3.863 29.606 1.00 93.69 88 LYS A C 1
ATOM 672 O O . LYS A 1 88 ? -18.546 4.397 28.780 1.00 93.69 88 LYS A O 1
ATOM 677 N N . VAL A 1 89 ? -17.348 2.637 29.449 1.00 94.19 89 VAL A N 1
ATOM 678 C CA . VAL A 1 89 ? -17.760 1.710 28.402 1.00 94.19 89 VAL A CA 1
ATOM 679 C C . VAL A 1 89 ? -18.591 0.615 29.048 1.00 94.19 89 VAL A C 1
ATOM 681 O O . VAL A 1 89 ? -18.122 -0.090 29.944 1.00 94.19 89 VAL A O 1
ATOM 684 N N . ARG A 1 90 ? -19.832 0.479 28.588 1.00 95.00 90 ARG A N 1
ATOM 685 C CA . ARG A 1 90 ? -20.761 -0.580 28.973 1.00 95.00 90 ARG A CA 1
ATOM 686 C C . ARG A 1 90 ? -20.553 -1.793 28.076 1.00 95.00 90 ARG A C 1
ATOM 688 O O . ARG A 1 90 ? -20.615 -1.662 26.859 1.00 95.00 90 ARG A O 1
ATOM 695 N N . TYR A 1 91 ? -20.364 -2.976 28.648 1.00 94.19 91 TYR A N 1
ATOM 696 C CA . TYR A 1 91 ? -20.229 -4.229 27.897 1.00 94.19 91 TYR A CA 1
ATOM 697 C C . TYR A 1 91 ? -20.855 -5.406 28.653 1.00 94.19 91 TYR A C 1
ATOM 699 O O . TYR A 1 91 ? -21.203 -5.289 29.828 1.00 94.19 91 TYR A O 1
ATOM 707 N N . VAL A 1 92 ? -21.022 -6.545 27.978 1.00 91.12 92 VAL A N 1
ATOM 708 C CA . VAL A 1 92 ? -21.637 -7.750 28.558 1.00 91.12 92 VAL A CA 1
ATOM 709 C C . VAL A 1 92 ? -20.597 -8.854 28.715 1.00 91.12 92 VAL A C 1
ATOM 711 O O . VAL A 1 92 ? -19.946 -9.236 27.748 1.00 91.12 92 VAL A O 1
ATOM 714 N N . GLN A 1 93 ? -20.470 -9.397 29.924 1.00 88.31 93 GLN A N 1
ATOM 715 C CA . GLN A 1 93 ? -19.651 -10.571 30.242 1.00 88.31 93 GLN A CA 1
ATOM 716 C C . GLN A 1 93 ? -20.414 -11.421 31.258 1.00 88.31 93 GLN A C 1
ATOM 718 O O . GLN A 1 93 ? -20.196 -11.298 32.464 1.00 88.31 93 GLN A O 1
ATOM 723 N N . ASN A 1 94 ? -21.365 -12.221 30.766 1.00 88.06 94 ASN A N 1
ATOM 724 C CA . ASN A 1 94 ? -22.431 -12.896 31.528 1.00 88.06 94 ASN A CA 1
ATOM 725 C C . ASN A 1 94 ? -23.391 -11.932 32.254 1.00 88.06 94 ASN A C 1
ATOM 727 O O . ASN A 1 94 ? -24.596 -12.155 32.262 1.00 88.06 94 ASN A O 1
ATOM 731 N N . THR A 1 95 ? -22.880 -10.831 32.801 1.00 90.06 95 THR A N 1
ATOM 732 C CA . THR A 1 95 ? -23.616 -9.707 33.377 1.00 90.06 95 THR A CA 1
ATOM 733 C C . THR A 1 95 ? -23.207 -8.394 32.711 1.00 90.06 95 THR A C 1
ATOM 735 O O . THR A 1 95 ? -22.196 -8.317 32.003 1.00 90.06 95 THR A O 1
ATOM 738 N N . LEU A 1 96 ? -24.014 -7.353 32.916 1.00 91.88 96 LEU A N 1
ATOM 739 C CA . LEU A 1 96 ? -23.689 -6.002 32.476 1.00 91.88 96 LEU A CA 1
ATOM 740 C C . LEU A 1 96 ? -22.517 -5.463 33.311 1.00 91.88 96 LEU A C 1
ATOM 742 O O . LEU A 1 96 ? -22.587 -5.446 34.541 1.00 91.88 96 LEU A O 1
ATOM 746 N N . LYS A 1 97 ? -21.451 -5.017 32.647 1.00 93.31 97 LYS A N 1
ATOM 747 C CA . LYS A 1 97 ? -20.260 -4.441 33.275 1.00 93.31 97 LYS A CA 1
ATOM 748 C C . LYS A 1 97 ? -19.942 -3.071 32.697 1.00 93.31 97 LYS A C 1
ATOM 750 O O . LYS A 1 97 ? -20.291 -2.755 31.560 1.00 93.31 97 LYS A O 1
ATOM 755 N N . TYR A 1 98 ? -19.236 -2.284 33.499 1.00 94.50 98 TYR A N 1
ATOM 756 C CA . TYR A 1 98 ? -18.733 -0.970 33.132 1.00 94.50 98 TYR A CA 1
ATOM 757 C C . TYR A 1 98 ? -17.236 -0.907 33.407 1.00 94.50 98 TYR A C 1
ATOM 759 O O . TYR A 1 98 ? -16.786 -1.374 34.450 1.00 94.50 98 TYR A O 1
ATOM 767 N N . VAL A 1 99 ? -16.487 -0.312 32.489 1.00 93.31 99 VAL A N 1
ATOM 768 C CA . VAL A 1 99 ? -15.058 -0.006 32.644 1.00 93.31 99 VAL A CA 1
ATOM 769 C C . VAL A 1 99 ? -14.836 1.454 32.269 1.00 93.31 99 VAL A C 1
ATOM 771 O O . VAL A 1 99 ? -15.491 1.947 31.351 1.00 93.31 99 VAL A O 1
ATOM 774 N N . SER A 1 100 ? -13.996 2.189 32.993 1.00 93.12 100 SER A N 1
ATOM 775 C CA . SER A 1 100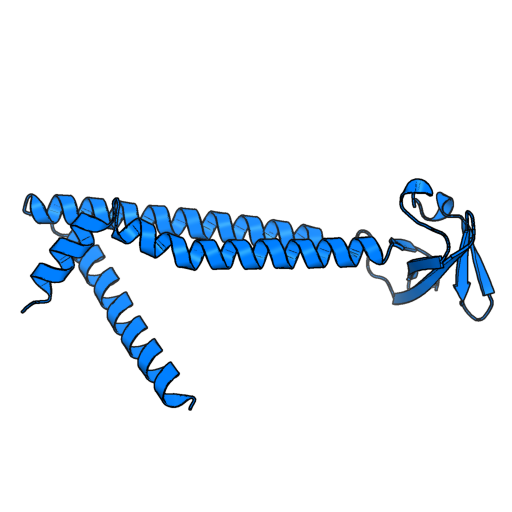 ? -13.751 3.598 32.663 1.00 93.12 100 SER A CA 1
ATOM 776 C C . SER A 1 100 ? -12.912 3.737 31.387 1.00 93.12 100 SER A C 1
ATOM 778 O O . SER A 1 100 ? -12.090 2.880 31.074 1.00 93.12 100 SER A O 1
ATOM 780 N N . LEU A 1 101 ? -13.106 4.822 30.631 1.00 90.94 101 LEU A N 1
ATOM 781 C CA . LEU A 1 101 ? -12.268 5.116 29.458 1.00 90.94 101 LEU A CA 1
ATOM 782 C C . LEU A 1 101 ? -10.786 5.272 29.837 1.00 90.94 101 LEU A C 1
ATOM 784 O O . LEU A 1 101 ? -9.911 4.886 29.067 1.00 90.94 101 LEU A O 1
ATOM 788 N N . GLU A 1 102 ? -10.520 5.780 31.042 1.00 89.25 102 GLU A N 1
ATOM 789 C CA . GLU A 1 102 ? -9.177 5.939 31.598 1.00 89.25 102 GLU A CA 1
ATOM 790 C C . GLU A 1 102 ? -8.497 4.586 31.854 1.00 89.25 102 GLU A C 1
ATOM 792 O O . GLU A 1 102 ? -7.367 4.388 31.414 1.00 89.25 102 GLU A O 1
ATOM 797 N N . GLU A 1 103 ? -9.204 3.615 32.448 1.00 88.31 103 GLU A N 1
ATOM 798 C CA . GLU A 1 103 ? -8.711 2.233 32.601 1.00 88.31 103 GLU A CA 1
ATOM 799 C C . GLU A 1 103 ? -8.424 1.557 31.253 1.00 88.31 103 GLU A C 1
ATOM 801 O O . GLU A 1 103 ? -7.550 0.697 31.159 1.00 88.31 103 GLU A O 1
ATOM 806 N N . LEU A 1 104 ? -9.145 1.951 30.201 1.00 87.00 104 LEU A N 1
ATOM 807 C CA . LEU A 1 104 ? -8.925 1.470 28.838 1.00 87.00 104 LEU A CA 1
ATOM 808 C C . LEU A 1 104 ? -7.789 2.198 28.103 1.00 87.00 104 LEU A C 1
ATOM 810 O O . LEU A 1 104 ? -7.465 1.820 26.977 1.00 87.00 104 LEU A O 1
ATOM 814 N N . GLY A 1 105 ? -7.216 3.256 28.686 1.00 86.25 105 GLY A N 1
ATOM 815 C CA . GLY A 1 105 ? -6.246 4.121 28.013 1.00 86.25 105 GLY A CA 1
ATOM 816 C C . GLY A 1 105 ? -6.829 4.884 26.815 1.00 86.25 105 GLY A C 1
ATOM 817 O O . GLY A 1 105 ? -6.085 5.305 25.928 1.00 86.25 105 GLY A O 1
ATOM 818 N N . ILE A 1 106 ? -8.154 5.050 26.754 1.00 86.25 106 ILE A N 1
ATOM 819 C CA . ILE A 1 106 ? -8.850 5.760 25.678 1.00 86.25 106 ILE A CA 1
ATOM 820 C C . ILE A 1 106 ? -9.071 7.208 26.109 1.00 86.25 106 ILE A C 1
ATOM 822 O O . ILE A 1 106 ? -9.672 7.488 27.144 1.00 86.25 106 ILE A O 1
ATOM 826 N N . ASN A 1 107 ? -8.628 8.153 25.282 1.00 85.81 107 ASN A N 1
ATOM 827 C CA . ASN A 1 107 ? -8.894 9.565 25.523 1.00 85.81 107 ASN A CA 1
ATOM 828 C C . ASN A 1 107 ? -10.394 9.852 25.339 1.00 85.81 107 ASN A C 1
ATOM 830 O O . ASN A 1 107 ? -10.952 9.605 24.271 1.00 85.81 107 ASN A O 1
ATOM 834 N N . ALA A 1 108 ? -11.043 10.430 26.352 1.00 85.19 108 ALA A N 1
ATOM 835 C CA . ALA A 1 108 ? -12.461 10.788 26.288 1.00 85.19 108 ALA A CA 1
ATOM 836 C C . ALA A 1 108 ? -12.802 11.738 25.123 1.00 85.19 108 ALA A C 1
ATOM 838 O O . ALA A 1 108 ? -13.919 11.723 24.626 1.00 85.19 108 ALA A O 1
ATOM 839 N N . SER A 1 109 ? -11.834 12.522 24.639 1.00 84.62 109 SER A N 1
ATOM 840 C CA . SER A 1 109 ? -12.016 13.433 23.500 1.00 84.62 109 SER A CA 1
ATOM 841 C C . SER A 1 109 ? -12.058 12.715 22.147 1.00 84.62 109 SER A C 1
ATOM 843 O O . SER A 1 109 ? -12.493 13.302 21.158 1.00 84.62 109 SER A O 1
ATOM 845 N N . SER A 1 110 ? -11.577 11.467 22.069 1.00 83.12 110 SER A N 1
ATOM 846 C CA . SER A 1 110 ? -11.540 10.693 20.821 1.00 83.12 110 SER A CA 1
ATOM 847 C C . SER A 1 110 ? -12.767 9.806 20.612 1.00 83.12 110 SER A C 1
ATOM 849 O O . SER A 1 110 ? -12.818 9.087 19.618 1.00 83.12 110 SER A O 1
ATOM 851 N N . VAL A 1 111 ? -13.717 9.810 21.549 1.00 87.12 111 VAL A N 1
ATOM 852 C CA . VAL A 1 111 ? -14.923 8.974 21.516 1.00 87.12 111 VAL A CA 1
ATOM 853 C C . VAL A 1 111 ? -16.147 9.792 21.922 1.00 87.12 111 VAL A C 1
ATOM 855 O O . VAL A 1 111 ? -16.045 10.757 22.676 1.00 87.12 111 VAL A O 1
ATOM 858 N N . LYS A 1 112 ? -17.317 9.425 21.409 1.00 90.00 112 LYS A N 1
ATOM 859 C CA . LYS A 1 112 ? -18.603 10.066 21.696 1.00 90.00 112 LYS A CA 1
ATOM 860 C C . LYS A 1 112 ? -19.556 9.092 22.375 1.00 90.00 112 LYS A C 1
ATOM 862 O O . LYS A 1 112 ? -19.396 7.877 22.299 1.00 90.00 112 LYS A O 1
ATOM 867 N N . GLN A 1 113 ? -20.582 9.643 23.020 1.00 91.25 113 GLN A N 1
ATOM 868 C CA . GLN A 1 113 ? -21.689 8.858 23.560 1.00 91.25 113 GLN A CA 1
ATOM 869 C C . GLN A 1 113 ? -22.278 7.949 22.473 1.00 91.25 113 GLN A C 1
ATOM 871 O O . GLN A 1 113 ? -22.647 8.430 21.403 1.00 91.25 113 GLN A O 1
ATOM 876 N N . GLY A 1 114 ? -22.410 6.657 22.776 1.00 89.50 114 GLY A N 1
ATOM 877 C CA . GLY A 1 114 ? -22.942 5.666 21.844 1.00 89.50 114 GLY A CA 1
ATOM 878 C C . GLY A 1 114 ? -21.908 5.030 20.911 1.00 89.50 114 GLY A C 1
ATOM 879 O O . GLY A 1 114 ? -22.265 4.079 20.218 1.00 89.50 114 GLY A O 1
ATOM 880 N N . ASP A 1 115 ? -20.648 5.480 20.910 1.00 90.38 115 ASP A N 1
ATOM 881 C CA . ASP A 1 115 ? -19.604 4.859 20.089 1.00 90.38 115 ASP A CA 1
ATOM 882 C C . ASP A 1 115 ? -19.342 3.408 20.517 1.00 90.38 115 ASP A C 1
ATOM 884 O O . ASP A 1 115 ? -19.344 3.073 21.707 1.00 90.38 115 ASP A O 1
ATOM 888 N N . GLU A 1 116 ? -19.073 2.541 19.537 1.00 90.94 116 GLU A N 1
ATOM 889 C CA . GLU A 1 116 ? -18.691 1.151 19.782 1.00 90.94 116 GLU A CA 1
ATOM 890 C C . GLU A 1 116 ? -17.176 1.024 20.003 1.00 90.94 116 GLU A C 1
ATOM 892 O O . GLU A 1 116 ? -16.358 1.405 19.158 1.00 90.94 116 GLU A O 1
ATOM 897 N N . ILE A 1 117 ? -16.799 0.398 21.113 1.00 90.44 117 ILE A N 1
ATOM 898 C CA . ILE A 1 117 ? -15.425 0.056 21.477 1.00 90.44 117 ILE A CA 1
ATOM 899 C C . ILE A 1 117 ? -15.273 -1.462 21.436 1.00 90.44 117 ILE A C 1
ATOM 901 O O . ILE A 1 117 ? -16.058 -2.194 22.039 1.00 90.44 117 ILE A O 1
ATOM 905 N N . ARG A 1 118 ? -14.236 -1.960 20.763 1.00 90.00 118 ARG A N 1
ATOM 906 C CA . ARG A 1 118 ? -13.877 -3.380 20.806 1.00 90.00 118 ARG A CA 1
ATOM 907 C C . ARG A 1 118 ? -13.007 -3.637 22.022 1.00 90.00 118 ARG A C 1
ATOM 909 O O . ARG A 1 118 ? -11.989 -2.980 22.200 1.00 90.00 118 ARG A O 1
ATOM 916 N N . LEU A 1 119 ? -13.404 -4.609 22.828 1.00 90.56 119 LEU A N 1
ATOM 917 C CA . LEU A 1 119 ? -12.701 -5.059 24.022 1.00 90.56 119 LEU A CA 1
ATOM 918 C C . LEU A 1 119 ? -12.082 -6.433 23.752 1.00 90.56 119 LEU A C 1
ATOM 920 O O . LEU A 1 119 ? -12.746 -7.319 23.203 1.00 90.56 119 LEU A O 1
ATOM 924 N N . TYR A 1 120 ? -10.826 -6.608 24.152 1.00 90.50 120 TYR A N 1
ATOM 925 C CA . TYR A 1 120 ? -10.044 -7.824 23.942 1.00 90.50 120 TYR A CA 1
ATOM 926 C C . TYR A 1 120 ? -9.757 -8.500 25.282 1.00 90.50 120 TYR A C 1
ATOM 928 O O . TYR A 1 120 ? -9.319 -7.844 26.229 1.00 90.50 120 TYR A O 1
ATOM 936 N N . PHE A 1 121 ? -9.997 -9.809 25.352 1.00 90.56 121 PHE A N 1
ATOM 937 C CA . PHE A 1 121 ? -9.845 -10.609 26.567 1.00 90.56 121 PHE A CA 1
ATOM 938 C C . PHE A 1 121 ? -8.844 -11.748 26.357 1.00 90.56 121 PHE A C 1
ATOM 940 O O . PHE A 1 121 ? -8.769 -12.318 25.265 1.00 90.56 121 PHE A O 1
ATOM 947 N N . ASP A 1 122 ? -8.082 -12.084 27.395 1.00 90.19 122 ASP A N 1
ATOM 948 C CA . ASP A 1 122 ? -7.195 -13.252 27.399 1.00 90.19 122 ASP A CA 1
ATOM 949 C C . ASP A 1 122 ? -7.960 -14.568 27.626 1.00 90.19 122 ASP A C 1
ATOM 951 O O . ASP A 1 122 ? -9.188 -14.594 27.733 1.00 90.19 122 ASP A O 1
ATOM 955 N N . ALA A 1 123 ? -7.251 -15.698 27.654 1.00 88.69 123 ALA A N 1
ATOM 956 C CA . ALA A 1 123 ? -7.851 -17.019 27.870 1.00 88.69 123 ALA A CA 1
ATOM 957 C C . ALA A 1 123 ? -8.491 -17.186 29.263 1.00 88.69 123 ALA A C 1
ATOM 959 O O . ALA A 1 123 ? -9.294 -18.095 29.459 1.00 88.69 123 ALA A O 1
ATOM 960 N N . GLN A 1 124 ? -8.156 -16.315 30.216 1.00 90.19 124 GLN A N 1
ATOM 961 C CA . GLN A 1 124 ? -8.702 -16.275 31.572 1.00 90.19 124 GLN A CA 1
ATOM 962 C C . GLN A 1 124 ? -9.861 -15.272 31.697 1.00 90.19 124 GLN A C 1
ATOM 964 O O . GLN A 1 124 ? -10.327 -14.996 32.801 1.00 90.19 124 GLN A O 1
ATOM 969 N N . ASP A 1 125 ? -10.345 -14.743 30.570 1.00 87.25 125 ASP A N 1
ATOM 970 C CA . ASP A 1 125 ? -11.435 -13.776 30.483 1.00 87.25 125 ASP A CA 1
ATOM 971 C C . ASP A 1 125 ? -11.140 -12.436 31.187 1.00 87.25 125 ASP A C 1
ATOM 973 O O . ASP A 1 125 ? -12.050 -11.699 31.593 1.00 87.25 125 ASP A O 1
ATOM 977 N N . LYS A 1 126 ? -9.851 -12.098 31.315 1.00 89.31 126 LYS A N 1
ATOM 978 C CA . LYS A 1 126 ? -9.378 -10.804 31.804 1.00 89.31 126 LYS A CA 1
ATOM 979 C C . LYS A 1 126 ? -9.241 -9.837 30.636 1.00 89.31 126 LYS A C 1
ATOM 981 O O . LYS A 1 126 ? -8.729 -10.179 29.572 1.00 89.31 126 LYS A O 1
ATOM 986 N N . LEU A 1 127 ? -9.700 -8.608 30.846 1.00 89.19 127 LEU A N 1
ATOM 987 C CA . LEU A 1 127 ? -9.570 -7.528 29.876 1.00 89.19 127 LEU A CA 1
ATOM 988 C C . LEU A 1 127 ? -8.089 -7.161 29.700 1.00 89.19 127 LEU A C 1
ATOM 990 O O . LEU A 1 127 ? -7.430 -6.771 30.664 1.00 89.19 127 LEU A O 1
ATOM 994 N N . ILE A 1 128 ? -7.585 -7.286 28.474 1.00 89.12 128 ILE A N 1
ATOM 995 C CA . ILE A 1 128 ? -6.186 -6.993 28.119 1.00 89.12 128 ILE A CA 1
ATOM 996 C C . ILE A 1 128 ? -6.039 -5.772 27.212 1.00 89.12 128 ILE A C 1
ATOM 998 O O . ILE A 1 128 ? -4.926 -5.295 27.003 1.00 89.12 128 ILE A O 1
ATOM 1002 N N . GLY A 1 129 ? -7.142 -5.267 26.658 1.00 87.69 129 GLY A N 1
ATOM 1003 C CA . GLY A 1 129 ? -7.083 -4.133 25.753 1.00 87.69 129 GLY A CA 1
ATOM 1004 C C . GLY A 1 129 ? -8.428 -3.665 25.235 1.00 87.69 129 GLY A C 1
ATOM 1005 O O . GLY A 1 129 ? -9.427 -4.386 25.294 1.00 87.69 129 GLY A O 1
ATOM 1006 N N . ALA A 1 130 ? -8.425 -2.459 24.678 1.00 87.88 130 ALA A N 1
ATOM 1007 C CA . ALA A 1 130 ? -9.575 -1.866 24.023 1.00 87.88 130 ALA A CA 1
ATOM 1008 C C . ALA A 1 130 ? -9.157 -1.006 22.830 1.00 87.88 130 ALA A C 1
ATOM 1010 O O . ALA A 1 130 ? -8.135 -0.326 22.865 1.00 87.88 130 ALA A O 1
ATOM 1011 N N . GLU A 1 131 ? -9.966 -1.010 21.775 1.00 86.25 131 GLU A N 1
ATOM 1012 C CA . GLU A 1 131 ? -9.756 -0.165 20.603 1.00 86.25 131 GLU A CA 1
ATOM 1013 C C . GLU A 1 131 ? -11.084 0.438 20.127 1.00 86.25 131 GLU A C 1
ATOM 1015 O O . GLU A 1 131 ? -12.063 -0.298 19.961 1.00 86.25 131 GLU A O 1
ATOM 1020 N N . PRO A 1 132 ? -11.145 1.757 19.863 1.00 82.44 132 PRO A N 1
ATOM 1021 C CA . PRO A 1 132 ? -12.308 2.361 19.228 1.00 82.44 132 PRO A CA 1
ATOM 1022 C C . PRO A 1 132 ? -12.553 1.751 17.846 1.00 82.44 132 PRO A C 1
ATOM 1024 O O . PRO A 1 132 ? -11.646 1.714 17.012 1.00 82.44 132 PRO A O 1
ATOM 1027 N N . THR A 1 133 ? -13.783 1.319 17.563 1.00 76.00 133 THR A N 1
ATOM 1028 C CA . THR A 1 133 ? -14.112 0.704 16.265 1.00 76.00 133 THR A CA 1
ATOM 1029 C C . THR A 1 133 ? -13.853 1.667 15.104 1.00 76.00 133 THR A C 1
ATOM 1031 O O . THR A 1 133 ? -13.274 1.269 14.092 1.00 76.00 133 THR A O 1
ATOM 1034 N N . ALA A 1 134 ? -14.146 2.956 15.304 1.00 71.88 134 ALA A N 1
ATOM 1035 C CA . ALA A 1 134 ? -13.878 4.016 14.334 1.00 71.88 134 ALA A CA 1
ATOM 1036 C C . ALA A 1 134 ? -12.391 4.120 13.932 1.00 71.88 134 ALA A C 1
ATOM 1038 O O . ALA A 1 134 ? -12.074 4.411 12.776 1.00 71.88 134 ALA A O 1
ATOM 1039 N N . ASN A 1 135 ? -11.458 3.831 14.849 1.00 69.12 135 ASN A N 1
ATOM 1040 C CA . ASN A 1 135 ? -10.031 3.845 14.525 1.00 69.12 135 ASN A CA 1
ATOM 1041 C C . ASN A 1 135 ? -9.671 2.722 13.550 1.00 69.12 135 ASN A C 1
ATOM 1043 O O . ASN A 1 135 ? -8.895 2.954 12.622 1.00 69.12 135 ASN A O 1
ATOM 1047 N N . ASN A 1 136 ? -10.257 1.536 13.707 1.00 68.69 136 ASN A N 1
ATOM 1048 C CA . ASN A 1 136 ? -10.003 0.418 12.807 1.00 68.69 136 ASN A CA 1
ATOM 1049 C C . ASN A 1 136 ? -10.541 0.686 11.391 1.00 68.69 136 ASN A C 1
ATOM 1051 O O . ASN A 1 136 ? -9.848 0.418 10.411 1.00 68.69 136 ASN A O 1
ATOM 1055 N N . ASP A 1 137 ? -11.721 1.295 11.274 1.00 70.00 137 ASP A N 1
ATOM 1056 C CA . ASP A 1 137 ? -12.290 1.670 9.973 1.00 70.00 137 ASP A CA 1
ATOM 1057 C C . ASP A 1 137 ? -11.425 2.725 9.267 1.00 70.00 137 ASP A C 1
ATOM 1059 O O . ASP A 1 137 ? -11.182 2.648 8.061 1.00 70.00 137 ASP A O 1
ATOM 1063 N N . SER A 1 138 ? -10.853 3.663 10.030 1.00 75.00 138 SER A N 1
ATOM 1064 C CA . SER A 1 138 ? -9.909 4.647 9.493 1.00 75.00 138 SER A CA 1
ATOM 1065 C C . SER A 1 138 ? -8.590 4.016 9.012 1.00 75.00 138 SER A C 1
ATOM 1067 O O . SER A 1 138 ? -8.064 4.421 7.974 1.00 75.00 138 SER A O 1
ATOM 1069 N N . LYS A 1 139 ? -8.067 2.997 9.715 1.00 78.94 139 LYS A N 1
ATOM 1070 C CA . LYS A 1 139 ? -6.860 2.251 9.311 1.00 78.94 139 LYS A CA 1
ATOM 1071 C C . LYS A 1 139 ? -7.103 1.483 8.011 1.00 78.94 139 LYS A C 1
ATOM 1073 O O . LYS A 1 139 ? -6.305 1.582 7.081 1.00 78.94 139 LYS A O 1
ATOM 1078 N N . ILE A 1 140 ? -8.237 0.788 7.920 1.00 80.25 140 ILE A N 1
ATOM 1079 C CA . ILE A 1 140 ? -8.641 0.048 6.718 1.00 80.25 140 ILE A CA 1
ATOM 1080 C C . ILE A 1 140 ? -8.847 1.006 5.536 1.00 80.25 140 ILE A C 1
ATOM 1082 O O . ILE A 1 140 ? -8.352 0.748 4.441 1.00 80.25 140 ILE A O 1
ATOM 1086 N N . SER A 1 141 ? -9.500 2.151 5.749 1.00 83.69 141 SER A N 1
ATOM 1087 C CA . SER A 1 141 ? -9.667 3.180 4.714 1.00 83.69 141 SER A CA 1
ATOM 1088 C C . SER A 1 141 ? -8.321 3.703 4.190 1.00 83.69 141 SER A C 1
ATOM 1090 O O . SER A 1 141 ? -8.104 3.767 2.978 1.00 83.69 141 SER A O 1
ATOM 1092 N N . ARG A 1 142 ? -7.358 3.982 5.082 1.00 85.25 142 ARG A N 1
ATOM 1093 C CA . ARG A 1 142 ? -5.990 4.372 4.689 1.00 85.25 142 ARG A CA 1
ATOM 1094 C C . ARG A 1 142 ? -5.300 3.294 3.857 1.00 85.25 142 ARG A C 1
ATOM 1096 O O . ARG A 1 142 ? -4.656 3.635 2.866 1.00 85.25 142 ARG A O 1
ATOM 1103 N N . LEU A 1 143 ? -5.461 2.016 4.209 1.00 88.12 143 LEU A N 1
ATOM 1104 C CA . LEU A 1 143 ? -4.927 0.907 3.417 1.00 88.12 143 LEU A CA 1
ATOM 1105 C C . LEU A 1 143 ? -5.492 0.924 1.988 1.00 88.12 143 LEU A C 1
ATOM 1107 O O . LEU A 1 143 ? -4.723 0.834 1.031 1.00 88.12 143 LEU A O 1
ATOM 1111 N N . PHE A 1 144 ? -6.804 1.112 1.824 1.00 88.62 144 PHE A N 1
ATOM 1112 C CA . PHE A 1 144 ? -7.422 1.211 0.498 1.00 88.62 144 PHE A CA 1
ATOM 1113 C C . PHE A 1 144 ? -6.921 2.413 -0.308 1.00 88.62 144 PHE A C 1
ATOM 1115 O O . PHE A 1 144 ? -6.668 2.273 -1.503 1.00 88.62 144 PHE A O 1
ATOM 1122 N N . ILE A 1 145 ? -6.716 3.570 0.328 1.00 91.56 145 ILE A N 1
ATOM 1123 C CA . ILE A 1 145 ? -6.147 4.755 -0.333 1.00 91.56 145 ILE A CA 1
ATOM 1124 C C . ILE A 1 145 ? -4.728 4.465 -0.834 1.00 91.56 145 ILE A C 1
ATOM 1126 O O . ILE A 1 145 ? -4.405 4.779 -1.980 1.00 91.56 145 ILE A O 1
ATOM 1130 N N . VAL A 1 146 ? -3.888 3.834 -0.008 1.00 92.12 146 VAL A N 1
ATOM 1131 C CA . VAL A 1 146 ? -2.510 3.478 -0.382 1.00 92.12 146 VAL A CA 1
ATOM 1132 C C . VAL A 1 146 ? -2.494 2.471 -1.533 1.00 92.12 146 VAL A C 1
ATOM 1134 O O . VAL A 1 146 ? -1.763 2.667 -2.503 1.00 92.12 146 VAL A O 1
ATOM 1137 N N . LEU A 1 147 ? -3.327 1.427 -1.471 1.00 91.31 147 LEU A N 1
ATOM 1138 C CA . LEU A 1 147 ? -3.443 0.431 -2.541 1.00 91.31 147 LEU A CA 1
ATOM 1139 C C . LEU A 1 147 ? -3.966 1.050 -3.846 1.00 91.31 147 LEU A C 1
ATOM 1141 O O . LEU A 1 147 ? -3.425 0.784 -4.923 1.00 91.31 147 LEU A O 1
ATOM 1145 N N . GLY A 1 148 ? -4.980 1.913 -3.758 1.00 91.56 148 GLY A N 1
ATOM 1146 C CA . GLY A 1 148 ? -5.520 2.648 -4.900 1.00 91.56 148 GLY A CA 1
ATOM 1147 C C . GLY A 1 148 ? -4.480 3.570 -5.539 1.00 91.56 148 GLY A C 1
ATOM 1148 O O . GLY A 1 148 ? -4.280 3.530 -6.754 1.00 91.56 148 GLY A O 1
ATOM 1149 N N . GLY A 1 149 ? -3.751 4.338 -4.725 1.00 92.88 149 GLY A N 1
ATOM 1150 C CA . GLY A 1 149 ? -2.670 5.212 -5.183 1.00 92.88 149 GLY A CA 1
ATOM 1151 C C . GLY A 1 149 ? -1.522 4.440 -5.837 1.00 92.88 149 GLY A C 1
ATOM 1152 O O . GLY A 1 149 ? -1.085 4.797 -6.931 1.00 92.88 149 GLY A O 1
ATOM 1153 N N . ALA A 1 150 ? -1.078 3.339 -5.225 1.00 92.19 150 ALA A N 1
ATOM 1154 C CA . ALA A 1 150 ? -0.053 2.465 -5.795 1.00 92.19 150 ALA A CA 1
ATOM 1155 C C . ALA A 1 150 ? -0.478 1.904 -7.161 1.00 92.19 150 ALA A C 1
ATOM 1157 O O . ALA A 1 150 ? 0.305 1.919 -8.110 1.00 92.19 150 ALA A O 1
ATOM 1158 N N . THR A 1 151 ? -1.737 1.477 -7.285 1.00 90.56 151 THR A N 1
ATOM 1159 C CA . THR A 1 151 ? -2.297 0.974 -8.547 1.00 90.56 151 THR A CA 1
ATOM 1160 C C . THR A 1 151 ? -2.301 2.059 -9.623 1.00 90.56 151 THR A C 1
ATOM 1162 O O . THR A 1 151 ? -1.843 1.822 -10.740 1.00 90.56 151 THR A O 1
ATOM 1165 N N . ALA A 1 152 ? -2.741 3.275 -9.287 1.00 92.31 152 ALA A N 1
ATOM 1166 C CA . ALA A 1 152 ? -2.717 4.403 -10.215 1.00 92.31 152 ALA A CA 1
ATOM 1167 C C . ALA A 1 152 ? -1.288 4.725 -10.688 1.00 92.31 152 ALA A C 1
ATOM 1169 O O . ALA A 1 152 ? -1.064 4.908 -11.886 1.00 92.31 152 ALA A O 1
ATOM 1170 N N . ILE A 1 153 ? -0.305 4.719 -9.780 1.00 92.94 153 ILE A N 1
ATOM 1171 C CA . ILE A 1 153 ? 1.109 4.930 -10.122 1.00 92.94 153 ILE A CA 1
ATOM 1172 C C . ILE A 1 153 ? 1.604 3.843 -11.081 1.00 92.94 153 ILE A C 1
ATOM 1174 O O . ILE A 1 153 ? 2.235 4.174 -12.082 1.00 92.94 153 ILE A O 1
ATOM 1178 N N . LEU A 1 154 ? 1.289 2.568 -10.835 1.00 89.50 154 LEU A N 1
ATOM 1179 C CA . LEU A 1 154 ? 1.708 1.459 -11.704 1.00 89.50 154 LEU A CA 1
ATOM 1180 C C . LEU A 1 154 ? 1.117 1.541 -13.119 1.00 89.50 154 LEU A C 1
ATOM 1182 O O . LEU A 1 154 ? 1.743 1.066 -14.064 1.00 89.50 154 LEU A O 1
ATOM 1186 N N . ILE A 1 155 ? -0.050 2.168 -13.282 1.00 88.56 155 ILE A N 1
ATOM 1187 C CA . ILE A 1 155 ? -0.680 2.393 -14.590 1.00 88.56 155 ILE A CA 1
ATOM 1188 C C . ILE A 1 155 ? -0.077 3.623 -15.286 1.00 88.56 155 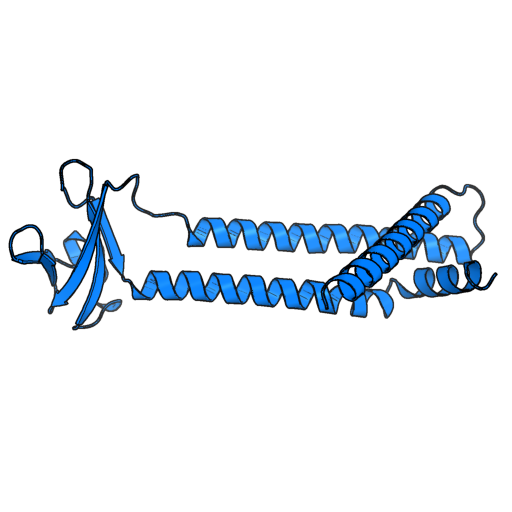ILE A C 1
ATOM 1190 O O . ILE A 1 155 ? 0.246 3.573 -16.472 1.00 88.56 155 ILE A O 1
ATOM 1194 N N . ILE A 1 156 ? 0.095 4.731 -14.561 1.00 89.81 156 ILE A N 1
ATOM 1195 C CA . ILE A 1 156 ? 0.541 6.016 -15.124 1.00 89.81 156 ILE A CA 1
ATOM 1196 C C . ILE A 1 156 ? 2.042 6.004 -15.433 1.00 89.81 156 ILE A C 1
ATOM 1198 O O . ILE A 1 156 ? 2.472 6.505 -16.475 1.00 89.81 156 ILE A O 1
ATOM 1202 N N . PHE A 1 157 ? 2.853 5.415 -14.555 1.00 89.00 157 PHE A N 1
ATOM 1203 C CA . PHE A 1 157 ? 4.308 5.381 -14.679 1.00 89.00 157 PHE A CA 1
ATOM 1204 C C . PHE A 1 157 ? 4.803 4.861 -16.042 1.00 89.00 157 PHE A C 1
ATOM 1206 O O . PHE A 1 157 ? 5.561 5.588 -16.690 1.00 89.00 157 PHE A O 1
ATOM 1213 N N . PRO A 1 158 ? 4.377 3.685 -16.552 1.00 82.88 158 PRO A N 1
ATOM 1214 C CA . PRO A 1 158 ? 4.829 3.191 -17.854 1.00 82.88 158 PRO A CA 1
ATOM 1215 C C . PRO A 1 158 ? 4.418 4.100 -19.023 1.00 82.88 158 PRO A C 1
ATOM 1217 O O . PRO A 1 158 ? 5.151 4.183 -20.013 1.00 82.88 158 PRO A O 1
ATOM 1220 N N . LEU A 1 159 ? 3.296 4.823 -18.913 1.00 85.88 159 LEU A N 1
ATOM 1221 C CA . LEU A 1 159 ? 2.876 5.803 -19.921 1.00 85.88 159 LEU A CA 1
ATOM 1222 C C . LEU A 1 159 ? 3.841 6.995 -19.962 1.00 85.88 159 LEU A C 1
ATOM 1224 O O . LEU A 1 159 ? 4.325 7.357 -21.035 1.00 85.88 159 LEU A O 1
ATOM 1228 N N . LEU A 1 160 ? 4.188 7.553 -18.798 1.00 85.69 160 LEU A N 1
ATOM 1229 C CA . LEU A 1 160 ? 5.145 8.661 -18.687 1.00 85.69 160 LEU A CA 1
ATOM 1230 C C . LEU A 1 160 ? 6.547 8.252 -19.145 1.00 85.69 160 LEU A C 1
ATOM 1232 O O . LEU A 1 160 ? 7.219 8.985 -19.874 1.00 85.69 160 LEU A O 1
ATOM 1236 N N . MET A 1 161 ? 6.973 7.051 -18.767 1.00 83.06 161 MET A N 1
ATOM 1237 C CA . MET A 1 161 ? 8.258 6.474 -19.155 1.00 83.06 161 MET A CA 1
ATOM 1238 C C . MET A 1 161 ? 8.417 6.372 -20.669 1.00 83.06 161 MET A C 1
ATOM 1240 O O . MET A 1 161 ? 9.456 6.731 -21.225 1.00 83.06 161 MET A O 1
ATOM 1244 N N . ARG A 1 162 ? 7.358 5.942 -21.361 1.00 76.31 162 ARG A N 1
ATOM 1245 C CA . ARG A 1 162 ? 7.346 5.812 -22.820 1.00 76.31 162 ARG A CA 1
ATOM 1246 C C . ARG A 1 162 ? 7.511 7.150 -23.544 1.00 76.31 162 ARG A C 1
ATOM 1248 O O . ARG A 1 162 ? 8.077 7.174 -24.636 1.00 76.31 162 ARG A O 1
ATOM 1255 N N . VAL A 1 163 ? 7.018 8.240 -22.956 1.00 80.38 163 VAL A N 1
ATOM 1256 C CA . VAL A 1 163 ? 7.039 9.587 -23.555 1.00 80.38 163 VAL A CA 1
ATOM 1257 C C . VAL A 1 163 ? 8.332 10.344 -23.239 1.00 80.38 163 VAL A C 1
ATOM 1259 O O . VAL A 1 163 ? 8.774 11.161 -24.045 1.00 80.38 163 VAL A O 1
ATOM 1262 N N . THR A 1 164 ? 8.958 10.055 -22.101 1.00 82.88 164 THR A N 1
ATOM 1263 C CA . THR A 1 164 ? 10.134 10.776 -21.600 1.00 82.88 164 THR A CA 1
ATOM 1264 C C . THR A 1 164 ? 11.437 10.051 -21.965 1.00 82.88 164 THR A C 1
ATOM 1266 O O . THR A 1 164 ? 11.819 9.974 -23.133 1.00 82.88 164 THR A O 1
ATOM 1269 N N . TYR A 1 165 ? 12.138 9.488 -20.983 1.00 76.44 165 TYR A N 1
ATOM 1270 C CA . TYR A 1 165 ? 13.468 8.897 -21.139 1.00 76.44 165 TYR A CA 1
ATOM 1271 C C . TYR A 1 165 ? 13.455 7.500 -21.768 1.00 76.44 165 TYR A C 1
ATOM 1273 O O . TYR A 1 165 ? 14.500 7.044 -22.229 1.00 76.44 165 TYR A O 1
ATOM 1281 N N . GLY A 1 166 ? 12.299 6.833 -21.857 1.00 75.38 166 GLY A N 1
ATOM 1282 C CA . GLY A 1 166 ? 12.119 5.570 -22.580 1.00 75.38 166 GLY A CA 1
ATOM 1283 C C . GLY A 1 166 ? 11.896 5.736 -24.089 1.00 75.38 166 GLY A C 1
ATOM 1284 O O . GLY A 1 166 ? 11.833 4.738 -24.813 1.00 75.38 166 GLY A O 1
ATOM 1285 N N . LYS A 1 167 ? 11.762 6.972 -24.590 1.00 82.75 167 LYS A N 1
ATOM 1286 C CA . LYS A 1 167 ? 11.460 7.260 -26.001 1.00 82.75 167 LYS A CA 1
ATOM 1287 C C . LYS A 1 167 ? 12.516 6.712 -26.984 1.00 82.75 167 LYS A C 1
ATOM 1289 O O . LYS A 1 167 ? 12.097 6.046 -27.934 1.00 82.75 167 LYS A O 1
ATOM 1294 N N . PRO A 1 168 ? 13.841 6.886 -26.769 1.00 82.06 168 PRO A N 1
ATOM 1295 C CA . PRO A 1 168 ? 14.865 6.352 -27.677 1.00 82.06 168 PRO A CA 1
ATOM 1296 C C . PRO A 1 168 ? 14.823 4.825 -27.795 1.00 82.06 168 PRO A C 1
ATOM 1298 O O . PRO A 1 168 ? 14.864 4.287 -28.900 1.00 82.06 168 PRO A O 1
ATOM 1301 N N . TRP A 1 169 ? 14.647 4.124 -26.668 1.00 82.00 169 TRP A N 1
ATOM 1302 C CA . TRP A 1 169 ? 14.461 2.673 -26.652 1.00 82.00 169 TRP A CA 1
ATOM 1303 C C . TRP A 1 169 ? 13.254 2.242 -27.495 1.00 82.00 169 TRP A C 1
ATOM 1305 O O . TRP A 1 169 ? 13.366 1.357 -28.340 1.00 82.00 169 TRP A O 1
ATOM 1315 N N . HIS A 1 170 ? 12.103 2.897 -27.321 1.00 79.00 170 HIS A N 1
ATOM 1316 C CA . HIS A 1 170 ? 10.888 2.544 -28.058 1.00 79.00 170 HIS A CA 1
ATOM 1317 C C . HIS A 1 170 ? 10.987 2.826 -29.561 1.00 79.00 170 HIS A C 1
ATOM 1319 O O . HIS A 1 170 ? 10.401 2.087 -30.356 1.00 79.00 170 HIS A O 1
ATOM 1325 N N . GLN A 1 171 ? 11.687 3.890 -29.959 1.00 82.00 171 GLN A N 1
ATOM 1326 C CA . GLN A 1 171 ? 11.903 4.224 -31.367 1.00 82.00 171 GLN A CA 1
ATOM 1327 C C . GLN A 1 171 ? 12.814 3.198 -32.047 1.00 82.00 171 GLN A C 1
ATOM 1329 O O . GLN A 1 171 ? 12.446 2.673 -33.096 1.00 82.00 171 GLN A O 1
ATOM 1334 N N . TRP A 1 172 ? 13.933 2.846 -31.409 1.00 80.75 172 TRP A N 1
ATOM 1335 C CA . TRP A 1 172 ? 14.849 1.821 -31.909 1.00 80.75 172 TRP A CA 1
ATOM 1336 C C . TRP A 1 172 ? 14.201 0.428 -31.937 1.00 80.75 172 TRP A C 1
ATOM 1338 O O . TRP A 1 172 ? 14.263 -0.287 -32.932 1.00 80.75 172 TRP A O 1
ATOM 1348 N N . TYR A 1 173 ? 13.477 0.052 -30.882 1.00 76.62 173 TYR A N 1
ATOM 1349 C CA . TYR A 1 173 ? 12.770 -1.229 -30.835 1.00 76.62 173 TYR A CA 1
ATOM 1350 C C . TYR A 1 173 ? 11.758 -1.369 -31.986 1.00 76.62 173 TYR A C 1
ATOM 1352 O O . TYR A 1 173 ? 11.661 -2.424 -32.614 1.00 76.62 173 TYR A O 1
ATOM 1360 N N . LYS A 1 174 ? 11.038 -0.287 -32.317 1.00 79.25 174 LYS A N 1
ATOM 1361 C CA . LYS A 1 174 ? 10.125 -0.253 -33.470 1.00 79.25 174 LYS A CA 1
ATOM 1362 C C . LYS A 1 174 ? 10.846 -0.364 -34.813 1.00 79.25 174 LYS A C 1
ATOM 1364 O O . LYS A 1 174 ? 10.272 -0.953 -35.725 1.00 79.25 174 LYS A O 1
ATOM 1369 N N . SER A 1 175 ? 12.045 0.203 -34.963 1.00 76.06 175 SER A N 1
ATOM 1370 C CA . SER A 1 175 ? 12.798 0.102 -36.220 1.00 76.06 175 SER A CA 1
ATOM 1371 C C . SER A 1 175 ? 13.370 -1.298 -36.444 1.00 76.06 175 SER A C 1
ATOM 1373 O O . SER A 1 175 ? 13.476 -1.723 -37.586 1.00 76.06 175 SER A O 1
ATOM 1375 N N . VAL A 1 176 ? 13.681 -2.030 -35.371 1.00 69.69 176 VAL A N 1
ATOM 1376 C CA . VAL A 1 176 ? 14.234 -3.395 -35.439 1.00 69.69 176 VAL A CA 1
ATOM 1377 C C . VAL A 1 176 ? 13.163 -4.464 -35.696 1.00 69.69 176 VAL A C 1
ATOM 1379 O O . VAL A 1 176 ? 13.474 -5.504 -36.257 1.00 69.69 176 VAL A O 1
ATOM 1382 N N . ILE A 1 177 ? 11.905 -4.222 -35.312 1.00 67.44 177 ILE A N 1
ATOM 1383 C CA . ILE A 1 177 ? 10.795 -5.197 -35.443 1.00 67.44 177 ILE A CA 1
ATOM 1384 C C . ILE A 1 177 ? 9.927 -4.968 -36.687 1.00 67.44 177 ILE A C 1
ATOM 1386 O O . ILE A 1 177 ? 9.013 -5.737 -36.964 1.00 67.44 177 ILE A O 1
ATOM 1390 N N . LYS A 1 178 ? 10.196 -3.912 -37.462 1.00 52.31 178 LYS A N 1
ATOM 1391 C CA . LYS A 1 178 ? 9.525 -3.662 -38.749 1.00 52.31 178 LYS A CA 1
ATOM 1392 C C . LYS A 1 178 ? 10.037 -4.543 -39.910 1.00 52.31 178 LYS A C 1
ATOM 1394 O O . LYS A 1 178 ? 9.614 -4.316 -41.039 1.00 52.31 178 LYS A O 1
ATOM 1399 N N . TYR A 1 179 ? 10.880 -5.531 -39.618 1.00 40.34 179 TYR A N 1
ATOM 1400 C CA . TYR A 1 179 ? 11.300 -6.637 -40.485 1.00 40.34 179 TYR A CA 1
ATOM 1401 C C . TYR A 1 179 ? 11.020 -7.961 -39.765 1.00 40.34 179 TYR A C 1
ATOM 1403 O O . TYR A 1 179 ? 10.798 -8.967 -40.468 1.00 40.34 179 TYR A O 1
#

Radius of gyration: 27.57 Å; chains: 1; bounding box: 54×31×74 Å